Protein AF-A0A358M8B5-F1 (afdb_monomer_lite)

Radius of gyration: 17.91 Å; chains: 1; bounding box: 39×35×49 Å

Structure (mmCIF, N/CA/C/O backbone):
data_AF-A0A358M8B5-F1
#
_entry.id   AF-A0A358M8B5-F1
#
loop_
_atom_site.group_PDB
_atom_site.id
_atom_site.type_symbol
_atom_site.label_atom_id
_atom_site.label_alt_id
_atom_site.label_comp_id
_atom_site.label_asym_id
_atom_site.label_entity_id
_atom_site.label_seq_id
_atom_site.pdbx_PDB_ins_code
_atom_site.Cartn_x
_atom_site.Cartn_y
_atom_site.Cartn_z
_atom_site.occupancy
_atom_site.B_iso_or_equiv
_atom_site.auth_seq_id
_atom_site.auth_comp_id
_atom_site.auth_asym_id
_atom_site.auth_atom_id
_atom_site.pdbx_PDB_model_num
ATOM 1 N N . MET A 1 1 ? 4.223 -12.493 5.733 1.00 85.75 1 MET A N 1
ATOM 2 C CA . MET A 1 1 ? 4.239 -11.005 5.867 1.00 85.75 1 MET A CA 1
ATOM 3 C C . MET A 1 1 ? 2.811 -10.487 6.066 1.00 85.75 1 MET A C 1
ATOM 5 O O . MET A 1 1 ? 1.913 -11.113 5.531 1.00 85.75 1 MET A O 1
ATOM 9 N N . LEU A 1 2 ? 2.549 -9.359 6.757 1.00 91.44 2 LEU A N 1
ATOM 10 C CA . LEU A 1 2 ? 1.155 -8.873 6.943 1.00 91.44 2 LEU A CA 1
ATOM 11 C C . LEU A 1 2 ? 0.409 -8.647 5.616 1.00 91.44 2 LEU A C 1
ATOM 13 O O . LEU A 1 2 ? -0.786 -8.898 5.526 1.00 91.44 2 LEU A O 1
ATOM 17 N N . TYR A 1 3 ? 1.118 -8.185 4.585 1.00 92.38 3 TYR A N 1
ATOM 18 C CA . TYR A 1 3 ? 0.532 -7.974 3.262 1.00 92.38 3 TYR A CA 1
ATOM 19 C C . TYR A 1 3 ? 0.182 -9.285 2.545 1.00 92.38 3 TYR A C 1
ATOM 21 O O . TYR A 1 3 ? -0.841 -9.367 1.880 1.00 92.38 3 TYR A O 1
ATOM 29 N N . GLU A 1 4 ? 1.000 -10.319 2.708 1.00 94.38 4 GLU A N 1
ATOM 30 C CA . GLU A 1 4 ? 0.725 -11.659 2.181 1.00 94.38 4 GLU A CA 1
ATOM 31 C C . GLU A 1 4 ? -0.536 -12.240 2.833 1.00 94.38 4 GLU A C 1
ATOM 33 O O . GLU A 1 4 ? -1.462 -12.625 2.131 1.00 94.38 4 GLU A O 1
ATOM 38 N N . GLU A 1 5 ? -0.652 -12.140 4.162 1.00 95.94 5 GLU A N 1
ATOM 39 C CA . GLU A 1 5 ? -1.865 -12.554 4.877 1.00 95.94 5 GLU A CA 1
ATOM 40 C C . GLU A 1 5 ? -3.107 -11.768 4.421 1.00 95.94 5 GLU A C 1
ATOM 42 O O . GLU A 1 5 ? -4.196 -12.330 4.302 1.00 95.94 5 GLU A O 1
ATOM 47 N N . LEU A 1 6 ? -2.969 -10.468 4.144 1.00 96.50 6 LEU A N 1
ATOM 48 C CA . LEU A 1 6 ? -4.056 -9.664 3.582 1.00 96.50 6 LEU A CA 1
ATOM 49 C C . LEU A 1 6 ? -4.501 -10.215 2.219 1.00 96.50 6 LEU A C 1
ATOM 51 O O . LEU A 1 6 ? -5.701 -10.329 1.967 1.00 96.50 6 LEU A O 1
ATOM 55 N N . LEU A 1 7 ? -3.555 -10.558 1.344 1.00 96.19 7 LEU A N 1
ATOM 56 C CA . LEU A 1 7 ? -3.855 -11.121 0.029 1.00 96.19 7 LEU A CA 1
ATOM 57 C C . LEU A 1 7 ? -4.463 -12.523 0.121 1.00 96.19 7 LEU A C 1
ATOM 59 O O . LEU A 1 7 ? -5.381 -12.818 -0.641 1.00 96.19 7 LEU A O 1
ATOM 63 N N . ASP A 1 8 ? -4.047 -13.346 1.080 1.00 96.12 8 ASP A N 1
ATOM 64 C CA . ASP A 1 8 ? -4.647 -14.665 1.305 1.00 96.12 8 ASP A CA 1
ATOM 65 C C . ASP A 1 8 ? -6.130 -14.560 1.694 1.00 96.12 8 ASP A C 1
ATOM 67 O O . ASP A 1 8 ? -6.951 -15.379 1.282 1.00 96.12 8 ASP A O 1
ATOM 71 N N . ASN A 1 9 ? -6.496 -13.525 2.457 1.00 96.69 9 ASN A N 1
ATOM 72 C CA . ASN A 1 9 ? -7.866 -13.326 2.932 1.00 96.69 9 ASN A CA 1
ATOM 73 C C . ASN A 1 9 ? -8.746 -12.525 1.953 1.00 96.69 9 ASN A C 1
ATOM 75 O O . ASN A 1 9 ? -9.951 -12.763 1.878 1.00 96.69 9 ASN A O 1
ATOM 79 N N . TYR A 1 10 ? -8.168 -11.579 1.204 1.00 97.00 10 TYR A N 1
ATOM 80 C CA . TYR A 1 10 ? -8.919 -10.609 0.387 1.00 97.00 10 TYR A CA 1
ATOM 81 C C . TYR A 1 10 ? -8.490 -10.552 -1.083 1.00 97.00 10 TYR A C 1
ATOM 83 O O . TYR A 1 10 ? -9.022 -9.745 -1.848 1.00 97.00 10 TYR A O 1
ATOM 91 N N . GLY A 1 11 ? -7.572 -11.408 -1.528 1.00 94.94 11 GLY A N 1
ATOM 92 C CA . GLY A 1 11 ? -7.075 -11.425 -2.905 1.00 94.94 11 GLY A CA 1
ATOM 93 C C . GLY A 1 11 ? -8.191 -11.597 -3.938 1.00 94.94 11 GLY A C 1
ATOM 94 O O . GLY A 1 11 ? -8.247 -10.854 -4.916 1.00 94.94 11 GLY A O 1
ATOM 95 N N . GLU A 1 12 ? -9.140 -12.504 -3.694 1.00 95.19 12 GLU A N 1
ATOM 96 C CA . GLU A 1 12 ? -10.304 -12.696 -4.574 1.00 95.19 12 GLU A CA 1
ATOM 97 C C . GLU A 1 12 ? -11.245 -11.486 -4.588 1.00 95.19 12 GLU A C 1
ATOM 99 O O . GLU A 1 12 ? -11.816 -11.142 -5.626 1.00 95.19 12 GLU A O 1
ATOM 104 N N . HIS A 1 13 ? -11.367 -10.783 -3.461 1.00 96.25 13 HIS A N 1
ATOM 105 C CA . HIS A 1 13 ? -12.145 -9.549 -3.384 1.00 96.25 13 HIS A CA 1
ATOM 106 C C . HIS A 1 13 ? -11.510 -8.436 -4.221 1.00 96.25 13 HIS A C 1
ATOM 108 O O . HIS A 1 13 ? -12.206 -7.788 -5.008 1.00 96.25 13 HIS A O 1
ATOM 114 N N . PHE A 1 14 ? -10.184 -8.273 -4.147 1.00 95.44 14 PHE A N 1
ATOM 115 C CA . PHE A 1 14 ? -9.458 -7.364 -5.035 1.00 95.44 14 PHE A CA 1
ATOM 116 C C . PHE A 1 14 ? -9.631 -7.769 -6.505 1.00 95.44 14 PHE A C 1
ATOM 118 O O . PHE A 1 14 ? -10.054 -6.943 -7.313 1.00 95.44 14 PHE A O 1
ATOM 125 N N . LYS A 1 15 ? -9.412 -9.038 -6.871 1.00 93.62 15 LYS A N 1
ATOM 126 C CA . LYS A 1 15 ? -9.608 -9.514 -8.256 1.00 93.62 15 LYS A CA 1
ATOM 127 C C . LYS A 1 15 ? -11.018 -9.221 -8.774 1.00 93.62 15 LYS A C 1
ATOM 129 O O . LYS A 1 15 ? -11.174 -8.718 -9.885 1.00 93.62 15 LYS A O 1
ATOM 134 N N . SER A 1 16 ? -12.041 -9.474 -7.959 1.00 95.88 16 SER A N 1
ATOM 135 C CA . SER A 1 16 ? -13.437 -9.184 -8.299 1.00 95.88 16 SER A CA 1
ATOM 136 C C . SER A 1 16 ? -13.683 -7.687 -8.510 1.00 95.88 16 SER A C 1
ATOM 138 O O . SER A 1 16 ? -14.339 -7.297 -9.480 1.00 95.88 16 SER A O 1
ATOM 140 N N . PHE A 1 17 ? -13.121 -6.833 -7.650 1.00 95.44 17 PHE A N 1
ATOM 141 C CA . PHE A 1 17 ? -13.240 -5.380 -7.768 1.00 95.44 17 PHE A CA 1
ATOM 142 C C . PHE A 1 17 ? -12.575 -4.841 -9.045 1.00 95.44 17 PHE A C 1
ATOM 144 O O . PHE A 1 17 ? -13.149 -3.994 -9.730 1.00 95.44 17 PHE A O 1
ATOM 151 N N . PHE A 1 18 ? -11.403 -5.368 -9.410 1.00 92.94 18 PHE A N 1
ATOM 152 C CA . PHE A 1 18 ? -10.645 -4.939 -10.590 1.00 92.94 18 PHE A CA 1
ATOM 153 C C . PHE A 1 18 ? -10.978 -5.708 -11.877 1.00 92.94 18 PHE A C 1
ATOM 155 O O . PHE A 1 18 ? -10.377 -5.435 -12.908 1.00 92.94 18 PHE A O 1
ATOM 162 N N . LYS A 1 19 ? -11.964 -6.614 -11.882 1.00 94.31 19 LYS A N 1
ATOM 163 C CA . LYS A 1 19 ? -12.247 -7.519 -13.019 1.00 94.31 19 LYS A CA 1
ATOM 164 C C . LYS A 1 19 ? -12.451 -6.846 -14.386 1.00 94.31 19 LYS A C 1
ATOM 166 O O . LYS A 1 19 ? -12.243 -7.476 -15.415 1.00 94.31 19 LYS A O 1
ATOM 171 N N . ASN A 1 20 ? -12.887 -5.585 -14.395 1.00 91.25 20 ASN A N 1
ATOM 172 C CA . ASN A 1 20 ? -13.165 -4.807 -15.609 1.00 91.25 20 ASN A CA 1
ATOM 173 C C . ASN A 1 20 ? -12.088 -3.751 -15.908 1.00 91.25 20 ASN A C 1
ATOM 175 O O . ASN A 1 20 ? -12.271 -2.917 -16.794 1.00 91.25 20 ASN A O 1
ATOM 179 N N . VAL A 1 21 ? -11.001 -3.733 -15.137 1.00 88.38 21 VAL A N 1
ATOM 180 C CA . VAL A 1 21 ? -9.931 -2.743 -15.235 1.00 88.38 21 VAL A CA 1
ATOM 181 C C . VAL A 1 21 ? -8.623 -3.486 -15.493 1.00 88.38 21 VAL A C 1
ATOM 183 O O . VAL A 1 21 ? -8.267 -4.365 -14.712 1.00 88.38 21 VAL A O 1
ATOM 186 N N . PRO A 1 22 ? -7.876 -3.146 -16.556 1.00 88.69 22 PRO A N 1
ATOM 187 C CA . PRO A 1 22 ? -6.534 -3.676 -16.733 1.00 88.69 22 PRO A CA 1
ATOM 188 C C . PRO A 1 22 ? -5.665 -3.298 -15.530 1.00 88.69 22 PRO A C 1
ATOM 190 O O . PRO A 1 22 ? -5.511 -2.116 -15.220 1.00 88.69 22 PRO A O 1
ATOM 193 N N . ILE A 1 23 ? -5.091 -4.300 -14.871 1.00 90.94 23 ILE A N 1
ATOM 194 C CA . ILE A 1 23 ? -4.119 -4.131 -13.788 1.00 90.94 23 ILE A CA 1
ATOM 195 C C . ILE A 1 23 ? -2.762 -4.672 -14.225 1.00 90.94 23 ILE A C 1
ATOM 197 O O . ILE A 1 23 ? -2.681 -5.529 -15.108 1.00 90.94 23 ILE A O 1
ATOM 201 N N . PHE A 1 24 ? -1.690 -4.155 -13.628 1.00 92.06 24 PHE A N 1
ATOM 202 C CA . PHE A 1 24 ? -0.352 -4.654 -13.923 1.00 92.06 24 PHE A CA 1
ATOM 203 C C . PHE A 1 24 ? -0.171 -6.066 -13.342 1.00 92.06 24 PHE A C 1
ATOM 205 O O . PHE A 1 24 ? -0.752 -6.401 -12.313 1.00 92.06 24 PHE A O 1
ATOM 212 N N . GLN A 1 25 ? 0.628 -6.904 -14.005 1.00 89.94 25 GLN A N 1
ATOM 213 C CA . GLN A 1 25 ? 0.650 -8.360 -13.789 1.00 89.94 25 GLN A CA 1
ATOM 214 C C . GLN A 1 25 ? 0.977 -8.819 -12.356 1.00 89.94 25 GLN A C 1
ATOM 216 O O . GLN A 1 25 ? 0.570 -9.903 -11.964 1.00 89.94 25 GLN A O 1
ATOM 221 N N . ASN A 1 26 ? 1.712 -8.016 -11.584 1.00 88.69 26 ASN A N 1
ATOM 222 C CA . ASN A 1 26 ? 2.092 -8.317 -10.199 1.00 88.69 26 ASN A CA 1
ATOM 223 C C . ASN A 1 26 ? 1.329 -7.454 -9.173 1.00 88.69 26 ASN A C 1
ATOM 225 O O . ASN A 1 26 ? 1.766 -7.286 -8.033 1.00 88.69 26 ASN A O 1
ATOM 229 N N . GLN A 1 27 ? 0.225 -6.829 -9.588 1.00 91.00 27 GLN A N 1
ATOM 230 C CA . GLN A 1 27 ? -0.646 -6.088 -8.686 1.00 91.00 27 GLN A CA 1
ATOM 231 C C . GLN A 1 27 ? -1.470 -7.078 -7.852 1.00 91.00 27 GLN A C 1
ATOM 233 O O . GLN A 1 27 ? -2.090 -7.982 -8.404 1.00 91.00 27 GLN A O 1
ATOM 238 N N . PHE A 1 28 ? -1.500 -6.883 -6.529 1.00 92.69 28 PHE A N 1
ATOM 239 C CA . PHE A 1 28 ? -2.135 -7.801 -5.566 1.00 92.69 28 PHE A CA 1
ATOM 240 C C . PHE A 1 28 ? -1.545 -9.219 -5.568 1.00 92.69 28 PHE A C 1
ATOM 242 O O . PHE A 1 28 ? -2.266 -10.197 -5.380 1.00 92.69 28 PHE A O 1
ATOM 249 N N . THR A 1 29 ? -0.230 -9.330 -5.765 1.00 92.19 29 THR A N 1
ATOM 250 C CA . THR A 1 29 ? 0.514 -10.590 -5.643 1.00 92.19 29 THR A CA 1
ATOM 251 C C . THR A 1 29 ? 1.657 -10.442 -4.642 1.00 92.19 29 THR A C 1
ATOM 253 O O . THR A 1 29 ? 2.203 -9.347 -4.470 1.00 92.19 29 THR A O 1
ATOM 256 N N . TRP A 1 30 ? 2.060 -11.549 -4.022 1.00 93.25 30 TRP A N 1
ATOM 257 C CA . TRP A 1 30 ? 3.273 -11.626 -3.211 1.00 93.25 30 TRP A CA 1
ATOM 258 C C . TRP A 1 30 ? 4.105 -12.833 -3.641 1.00 93.25 30 TRP A C 1
ATOM 260 O O . TRP A 1 30 ? 3.873 -13.956 -3.219 1.00 93.25 30 TRP A O 1
ATOM 270 N N . GLU A 1 31 ? 5.059 -12.582 -4.529 1.00 92.06 31 GLU A N 1
ATOM 271 C CA . GLU A 1 31 ? 5.926 -13.595 -5.127 1.00 92.06 31 GLU A CA 1
ATOM 272 C C . GLU A 1 31 ? 7.363 -13.469 -4.593 1.00 92.06 31 GLU A C 1
ATOM 274 O O . GLU A 1 31 ? 7.725 -12.432 -4.023 1.00 92.06 31 GLU A O 1
ATOM 279 N N . PRO A 1 32 ? 8.252 -14.453 -4.836 1.00 93.56 32 PRO A N 1
ATOM 280 C CA . PRO A 1 32 ? 9.648 -14.382 -4.394 1.00 93.56 32 PRO A CA 1
ATOM 281 C C . PRO A 1 32 ? 10.375 -13.094 -4.814 1.00 93.56 32 PRO A C 1
ATOM 283 O O . PRO A 1 32 ? 11.206 -12.575 -4.069 1.00 93.56 32 PRO A O 1
ATOM 286 N N . LEU A 1 33 ? 10.036 -12.535 -5.982 1.00 93.00 33 LEU A N 1
ATOM 287 C CA . LEU A 1 33 ? 10.583 -11.256 -6.438 1.00 93.00 33 LEU A CA 1
ATOM 288 C C . LEU A 1 33 ? 10.120 -10.077 -5.564 1.00 93.00 33 LEU A C 1
ATOM 290 O O . LEU A 1 33 ? 10.912 -9.171 -5.309 1.00 93.00 33 LEU A O 1
ATOM 294 N N . ASN A 1 34 ? 8.869 -10.080 -5.084 1.00 91.31 34 ASN A N 1
ATOM 295 C CA . ASN A 1 34 ? 8.366 -9.062 -4.158 1.00 91.31 34 ASN A CA 1
ATOM 296 C C . ASN A 1 34 ? 9.141 -9.103 -2.841 1.00 91.31 34 ASN A C 1
ATOM 298 O O . ASN A 1 34 ? 9.564 -8.051 -2.367 1.00 91.31 34 ASN A O 1
ATOM 302 N N . GLN A 1 35 ? 9.382 -10.304 -2.304 1.00 92.38 35 GLN A N 1
ATOM 303 C CA . GLN A 1 35 ? 10.164 -10.477 -1.080 1.00 92.38 35 GLN A CA 1
ATOM 304 C C . GLN A 1 35 ? 11.599 -9.962 -1.256 1.00 92.38 35 GLN A C 1
ATOM 306 O O . GLN A 1 35 ? 12.057 -9.166 -0.445 1.00 92.38 35 GLN A O 1
ATOM 311 N N . GLN A 1 36 ? 12.278 -10.311 -2.356 1.00 92.44 36 GLN A N 1
ATOM 312 C CA . GLN A 1 36 ? 13.624 -9.792 -2.645 1.00 92.44 36 GLN A CA 1
ATOM 313 C C . GLN A 1 36 ? 13.648 -8.263 -2.755 1.00 92.44 36 GLN A C 1
ATOM 315 O O . GLN A 1 36 ? 14.551 -7.614 -2.229 1.00 92.44 36 GLN A O 1
ATOM 320 N N . CYS A 1 37 ? 12.649 -7.673 -3.421 1.00 89.31 37 CYS A N 1
ATOM 321 C CA . CYS A 1 37 ? 12.519 -6.219 -3.489 1.00 89.31 37 CYS A CA 1
ATOM 322 C C . CYS A 1 37 ? 12.318 -5.620 -2.096 1.00 89.31 37 CYS A C 1
ATOM 324 O O . CYS A 1 37 ? 12.992 -4.651 -1.762 1.00 89.31 37 CYS A O 1
ATOM 326 N N . TYR A 1 38 ? 11.433 -6.201 -1.282 1.00 88.44 38 TYR A N 1
ATOM 327 C CA . TYR A 1 38 ? 11.171 -5.741 0.077 1.00 88.44 38 TYR A CA 1
ATOM 328 C C . TYR A 1 38 ? 12.435 -5.784 0.940 1.00 88.44 38 TYR A C 1
ATOM 330 O O . TYR A 1 38 ? 12.803 -4.777 1.547 1.00 88.44 38 TYR A O 1
ATOM 338 N N . ASP A 1 39 ? 13.151 -6.906 0.908 1.00 88.94 39 ASP A N 1
ATOM 339 C CA . ASP A 1 39 ? 14.364 -7.101 1.691 1.00 88.94 39 ASP A CA 1
ATOM 340 C C . ASP A 1 39 ? 15.449 -6.103 1.280 1.00 88.94 39 ASP A C 1
ATOM 342 O O . ASP A 1 39 ? 16.034 -5.432 2.126 1.00 88.94 39 ASP A O 1
ATOM 346 N N . CYS A 1 40 ? 15.704 -5.944 -0.021 1.00 87.38 40 CYS A N 1
ATOM 347 C CA . CYS A 1 40 ? 16.723 -5.013 -0.502 1.00 87.38 40 CYS A CA 1
ATOM 348 C C . CYS A 1 40 ? 16.351 -3.537 -0.308 1.00 87.38 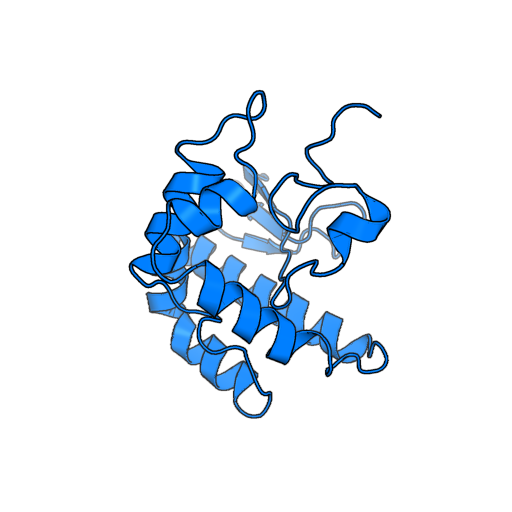40 CYS A C 1
ATOM 350 O O . CYS A 1 40 ? 17.249 -2.720 -0.126 1.00 87.38 40 CYS A O 1
ATOM 352 N N . MET A 1 41 ? 15.066 -3.179 -0.389 1.00 82.56 41 MET A N 1
ATOM 353 C CA . MET A 1 41 ? 14.624 -1.781 -0.331 1.00 82.56 41 MET A CA 1
ATOM 354 C C . MET A 1 41 ? 14.351 -1.290 1.089 1.00 82.56 41 MET A C 1
ATOM 356 O O . MET A 1 41 ? 14.587 -0.112 1.355 1.00 82.56 41 MET A O 1
ATOM 360 N N . TYR A 1 42 ? 13.859 -2.158 1.977 1.00 81.69 42 TYR A N 1
ATOM 361 C CA . TYR A 1 42 ? 13.343 -1.760 3.291 1.00 81.69 42 TYR A CA 1
ATOM 362 C C . TYR A 1 42 ? 14.027 -2.464 4.463 1.00 81.69 42 TYR A C 1
ATOM 364 O O . TYR A 1 42 ? 14.215 -1.834 5.498 1.00 81.69 42 TYR A O 1
ATOM 372 N N . THR A 1 43 ? 14.412 -3.735 4.328 1.00 84.56 43 THR A N 1
ATOM 373 C CA . THR A 1 43 ? 15.019 -4.489 5.442 1.00 84.56 43 THR A CA 1
ATOM 374 C C . THR A 1 43 ? 16.528 -4.282 5.529 1.00 84.56 43 THR A C 1
ATOM 376 O O . THR A 1 43 ? 17.063 -4.051 6.608 1.00 84.56 43 THR A O 1
ATOM 379 N N . ASN A 1 44 ? 17.211 -4.335 4.387 1.00 84.25 44 ASN A N 1
ATOM 380 C CA . ASN A 1 44 ? 18.671 -4.274 4.273 1.00 84.25 44 ASN A CA 1
ATOM 381 C C . ASN A 1 44 ? 19.173 -2.883 3.863 1.00 84.25 44 ASN A C 1
ATOM 383 O O . ASN A 1 44 ? 20.349 -2.715 3.544 1.00 84.25 44 ASN A O 1
ATOM 387 N N . ASN A 1 45 ? 18.275 -1.902 3.818 1.00 76.31 45 ASN A N 1
ATOM 388 C CA . ASN A 1 45 ? 18.566 -0.539 3.411 1.00 76.31 45 ASN A CA 1
ATOM 389 C C . ASN A 1 45 ? 18.548 0.384 4.630 1.00 76.31 45 ASN A C 1
ATOM 391 O O . ASN A 1 45 ? 17.825 0.132 5.593 1.00 76.31 45 ASN A O 1
ATOM 395 N N . SER A 1 46 ? 19.309 1.474 4.588 1.00 72.12 46 SER A N 1
ATOM 396 C CA . SER A 1 46 ? 19.317 2.465 5.667 1.00 72.12 46 SER A CA 1
ATOM 397 C C . SER A 1 46 ? 18.955 3.845 5.136 1.00 72.12 46 SER A C 1
ATOM 399 O O . SER A 1 46 ? 19.248 4.179 3.990 1.00 72.12 46 SER A O 1
ATOM 401 N N . CYS A 1 47 ? 18.353 4.685 5.982 1.00 68.12 47 CYS A N 1
ATOM 402 C CA . CYS A 1 47 ? 18.039 6.068 5.613 1.00 68.12 47 CYS A CA 1
ATOM 403 C C . CYS A 1 47 ? 19.293 6.894 5.272 1.00 68.12 47 CYS A C 1
ATOM 405 O O . CYS A 1 47 ? 19.187 7.891 4.563 1.00 68.12 47 CYS A O 1
ATOM 407 N N . SER A 1 48 ? 20.465 6.501 5.779 1.00 70.31 48 SER A N 1
ATOM 408 C CA . SER A 1 48 ? 21.752 7.143 5.493 1.00 70.31 48 SER A CA 1
ATOM 409 C C . SER A 1 48 ? 22.367 6.713 4.161 1.00 70.31 48 SER A C 1
ATOM 411 O O . SER A 1 48 ? 23.147 7.469 3.593 1.00 70.31 48 SER A O 1
ATOM 413 N N . GLU A 1 49 ? 22.028 5.525 3.658 1.00 71.88 49 GLU A N 1
ATOM 414 C CA . GLU A 1 49 ? 22.663 4.923 2.481 1.00 71.88 49 GLU A CA 1
ATOM 415 C C . GLU A 1 49 ? 21.623 4.197 1.622 1.00 71.88 49 GLU A C 1
ATOM 417 O O . GLU A 1 49 ? 21.669 2.980 1.455 1.00 71.88 49 GLU A O 1
ATOM 422 N N . ILE A 1 50 ? 20.657 4.953 1.087 1.00 75.88 50 ILE A N 1
ATOM 423 C CA . ILE A 1 50 ? 19.605 4.390 0.236 1.00 75.88 50 ILE A CA 1
ATOM 424 C C . ILE A 1 50 ? 20.232 3.837 -1.049 1.00 75.88 50 ILE A C 1
ATOM 426 O O . ILE A 1 50 ? 20.773 4.594 -1.857 1.00 75.88 50 ILE A O 1
ATOM 430 N N . ALA A 1 51 ? 20.118 2.523 -1.258 1.00 77.00 51 ALA A N 1
ATOM 431 C CA . ALA A 1 51 ? 20.581 1.876 -2.482 1.00 77.00 51 ALA A CA 1
ATOM 432 C C . ALA A 1 51 ? 19.892 2.479 -3.728 1.00 77.00 51 ALA A C 1
ATOM 434 O O . ALA A 1 51 ? 18.658 2.445 -3.818 1.00 77.00 51 ALA A O 1
ATOM 435 N N . PRO A 1 52 ? 20.653 2.983 -4.719 1.00 80.62 52 PRO A N 1
ATOM 436 C CA . PRO A 1 52 ? 20.078 3.438 -5.975 1.00 80.62 52 PRO A CA 1
ATOM 437 C C . PRO A 1 52 ? 19.314 2.312 -6.682 1.00 80.62 52 PRO A C 1
ATOM 439 O O . PRO A 1 52 ? 19.749 1.163 -6.721 1.00 80.62 52 PRO A O 1
ATOM 442 N N . VAL A 1 53 ? 18.210 2.637 -7.348 1.00 83.19 53 VAL A N 1
ATOM 443 C CA . VAL A 1 53 ? 17.443 1.739 -8.220 1.00 83.19 53 VAL A CA 1
ATOM 444 C C . VAL A 1 53 ? 18.324 1.138 -9.310 1.00 83.19 53 VAL A C 1
ATOM 446 O O . VAL A 1 53 ? 18.059 0.022 -9.752 1.00 83.19 53 VAL A O 1
ATOM 449 N N . LYS A 1 54 ? 19.376 1.841 -9.750 1.00 85.44 54 LYS A N 1
ATOM 450 C CA . LYS A 1 54 ? 20.380 1.264 -10.653 1.00 85.44 54 LYS A CA 1
ATOM 451 C C . LYS A 1 54 ? 21.038 0.030 -10.023 1.00 85.44 54 LYS A C 1
ATOM 453 O O . LYS A 1 54 ? 21.007 -1.033 -10.634 1.00 85.44 54 LYS A O 1
ATOM 458 N N . ASP A 1 55 ? 21.530 0.158 -8.798 1.00 88.12 55 ASP A N 1
ATOM 459 C CA . ASP A 1 55 ? 22.181 -0.924 -8.061 1.00 88.12 55 ASP A CA 1
ATOM 460 C C . ASP A 1 55 ? 21.184 -2.042 -7.736 1.00 88.12 55 ASP A C 1
ATOM 462 O O . ASP A 1 55 ? 21.499 -3.222 -7.872 1.00 88.12 55 ASP A O 1
ATOM 466 N N . LEU A 1 56 ? 19.946 -1.692 -7.373 1.00 89.00 56 LEU A N 1
ATOM 467 C CA . LEU A 1 56 ? 18.890 -2.678 -7.132 1.00 89.00 56 LEU A CA 1
ATOM 468 C C . LEU A 1 56 ? 18.592 -3.508 -8.388 1.00 89.00 56 LEU A C 1
ATOM 470 O O . LEU A 1 56 ? 18.437 -4.723 -8.296 1.00 89.00 56 LEU A O 1
ATOM 474 N N . LYS A 1 57 ? 18.559 -2.885 -9.573 1.00 91.25 57 LYS A N 1
ATOM 475 C CA . LYS A 1 57 ? 18.355 -3.586 -10.855 1.00 91.25 57 LYS A CA 1
ATOM 476 C C . LYS A 1 57 ? 19.497 -4.536 -11.213 1.00 91.25 57 LYS A C 1
ATOM 478 O O . LYS A 1 57 ? 19.266 -5.463 -11.986 1.00 91.25 57 LYS A O 1
ATOM 483 N N . GLU A 1 58 ? 20.701 -4.287 -10.708 1.00 91.69 58 GLU A N 1
ATOM 484 C CA . GLU A 1 58 ? 21.860 -5.167 -10.885 1.00 91.69 58 GLU A CA 1
ATOM 485 C C . GLU A 1 58 ? 21.849 -6.320 -9.868 1.00 91.69 58 GLU A C 1
ATOM 487 O O . GLU A 1 58 ? 22.196 -7.446 -10.217 1.00 91.69 58 GLU A O 1
ATOM 492 N N . ARG A 1 59 ? 21.401 -6.061 -8.632 1.00 90.88 59 ARG A N 1
ATOM 493 C CA . ARG A 1 59 ? 21.366 -7.044 -7.535 1.00 90.88 59 ARG A CA 1
ATOM 494 C C . ARG A 1 59 ? 20.173 -7.997 -7.590 1.00 90.88 59 ARG A C 1
ATOM 496 O O . ARG A 1 59 ? 20.305 -9.129 -7.138 1.00 90.88 59 ARG A O 1
ATOM 503 N N . ILE A 1 60 ? 19.024 -7.546 -8.096 1.00 92.94 60 ILE A N 1
ATOM 504 C CA . ILE A 1 60 ? 17.759 -8.293 -8.056 1.00 92.94 60 ILE A CA 1
ATOM 505 C C . ILE A 1 60 ? 17.439 -8.844 -9.453 1.00 92.94 60 ILE A C 1
ATOM 507 O O . ILE A 1 60 ? 17.046 -8.078 -10.346 1.00 92.94 60 ILE A O 1
ATOM 511 N N . PRO A 1 61 ? 17.572 -10.167 -9.670 1.00 94.69 61 PRO A N 1
ATOM 512 C CA . PRO A 1 61 ? 17.251 -10.791 -10.946 1.00 94.69 61 PRO A CA 1
ATOM 513 C C . PRO A 1 61 ? 15.808 -10.504 -11.374 1.00 94.69 61 PRO A C 1
ATOM 515 O O . PRO A 1 61 ? 14.869 -10.631 -10.595 1.00 94.69 61 PRO A O 1
ATOM 518 N N . GLY A 1 62 ? 15.619 -10.102 -12.631 1.00 93.12 62 GLY A N 1
ATOM 519 C CA . GLY A 1 62 ? 14.296 -9.803 -13.191 1.00 93.12 62 GLY A CA 1
ATOM 520 C C . GLY A 1 62 ? 13.754 -8.400 -12.888 1.00 93.12 62 GLY A C 1
ATOM 521 O O . GLY A 1 62 ? 12.865 -7.942 -13.608 1.00 93.12 62 GLY A O 1
ATOM 522 N N . LEU A 1 63 ? 14.322 -7.652 -11.930 1.00 92.19 63 LEU A N 1
ATOM 523 C CA . LEU A 1 63 ? 13.826 -6.311 -11.588 1.00 92.19 63 LEU A CA 1
ATOM 524 C C . LEU A 1 63 ? 13.940 -5.327 -12.760 1.00 92.19 63 LEU A C 1
ATOM 526 O O . LEU A 1 63 ? 13.017 -4.558 -13.019 1.00 92.19 63 LEU A O 1
ATOM 530 N N . LYS A 1 64 ? 15.053 -5.355 -13.504 1.00 92.75 64 LYS A N 1
ATOM 531 C CA . LYS A 1 64 ? 15.251 -4.475 -14.670 1.00 92.75 64 LYS A CA 1
ATOM 532 C C . LYS A 1 64 ? 14.137 -4.637 -15.706 1.00 92.75 64 LYS A C 1
ATOM 534 O O . LYS A 1 64 ? 13.625 -3.638 -16.210 1.00 92.75 64 LYS A O 1
ATOM 539 N N . GLU A 1 65 ? 13.777 -5.880 -16.000 1.00 94.00 65 GLU A N 1
ATOM 540 C CA . GLU A 1 65 ? 12.742 -6.213 -16.975 1.00 94.00 65 GLU A CA 1
ATOM 541 C C . GLU A 1 65 ? 11.349 -5.858 -16.445 1.00 94.00 65 GLU A C 1
ATOM 543 O O . GLU A 1 65 ? 10.580 -5.199 -17.144 1.00 94.00 65 GLU A O 1
ATOM 548 N N . LEU A 1 66 ? 11.062 -6.165 -15.176 1.00 91.56 66 LEU A N 1
ATOM 549 C CA . LEU A 1 66 ? 9.808 -5.776 -14.530 1.00 91.56 66 LEU A CA 1
ATOM 550 C C . LEU A 1 66 ? 9.613 -4.251 -14.536 1.00 91.56 66 LEU A C 1
ATOM 552 O O . LEU A 1 66 ? 8.532 -3.769 -14.867 1.00 91.56 66 LEU A O 1
ATOM 556 N N . CYS A 1 67 ? 10.656 -3.472 -14.224 1.00 89.12 67 CYS A N 1
ATOM 557 C CA . CYS A 1 67 ? 10.600 -2.010 -14.284 1.00 89.12 67 CYS A CA 1
ATOM 558 C C . CYS A 1 67 ? 10.286 -1.496 -15.695 1.00 89.12 67 CYS A C 1
ATOM 560 O O . CYS A 1 67 ? 9.556 -0.515 -15.828 1.00 89.12 67 CYS A O 1
ATOM 562 N N . ARG A 1 68 ? 10.839 -2.132 -16.736 1.00 90.00 68 ARG A N 1
ATOM 563 C CA . ARG A 1 68 ? 10.564 -1.775 -18.133 1.00 90.00 68 ARG A CA 1
ATOM 564 C C . ARG A 1 68 ? 9.098 -2.037 -18.475 1.00 90.00 68 ARG A C 1
ATOM 566 O O . ARG A 1 68 ? 8.410 -1.117 -18.899 1.00 90.00 68 ARG A O 1
ATOM 573 N N . GLN A 1 69 ? 8.606 -3.242 -18.193 1.00 91.94 69 GLN A N 1
ATOM 574 C CA . GLN A 1 69 ? 7.207 -3.624 -18.422 1.00 91.94 69 GLN A CA 1
ATOM 575 C C . GLN A 1 69 ? 6.230 -2.723 -17.654 1.00 91.94 69 GLN A C 1
ATOM 577 O O . GLN A 1 69 ? 5.192 -2.327 -18.177 1.00 91.94 69 GLN A O 1
ATOM 582 N N . CYS A 1 70 ? 6.585 -2.352 -16.424 1.00 89.12 70 CYS A N 1
ATOM 583 C CA . CYS A 1 70 ? 5.802 -1.444 -15.597 1.00 89.12 70 CYS A CA 1
ATOM 584 C C . CYS A 1 70 ? 5.723 -0.034 -16.208 1.00 89.12 70 CYS A C 1
ATOM 586 O O . CYS A 1 70 ? 4.646 0.562 -16.272 1.00 89.12 70 CYS A O 1
ATOM 588 N N . ALA A 1 71 ? 6.843 0.492 -16.713 1.00 86.31 71 ALA A N 1
ATOM 589 C CA . ALA A 1 71 ? 6.860 1.766 -17.427 1.00 86.31 71 ALA A CA 1
ATOM 590 C C . ALA A 1 71 ? 6.008 1.707 -18.707 1.00 86.31 71 ALA A C 1
ATOM 592 O O . ALA A 1 71 ? 5.186 2.598 -18.926 1.00 86.31 71 ALA A O 1
ATOM 593 N N . ASP A 1 72 ? 6.149 0.641 -19.497 1.00 88.81 72 ASP A N 1
ATOM 594 C CA . ASP A 1 72 ? 5.386 0.423 -20.731 1.00 88.81 72 ASP A CA 1
ATOM 595 C C . ASP A 1 72 ? 3.871 0.340 -20.461 1.00 88.81 72 ASP A C 1
ATOM 597 O O . ASP A 1 72 ? 3.074 0.839 -21.253 1.00 88.81 72 ASP A O 1
ATOM 601 N N . PHE A 1 73 ? 3.464 -0.222 -19.318 1.00 89.88 73 PHE A N 1
ATOM 602 C CA . PHE A 1 73 ? 2.061 -0.320 -18.913 1.00 89.88 73 PHE A CA 1
ATOM 603 C C . PHE A 1 73 ? 1.479 1.021 -18.429 1.00 89.88 73 PHE A C 1
ATOM 605 O O . PHE A 1 73 ? 0.411 1.440 -18.877 1.00 89.88 73 PHE A O 1
ATOM 612 N N . TYR A 1 74 ? 2.171 1.724 -17.524 1.00 85.44 74 TYR A N 1
ATOM 613 C CA . TYR A 1 74 ? 1.612 2.903 -16.844 1.00 85.44 74 TYR A CA 1
ATOM 614 C C . TYR A 1 74 ? 1.870 4.246 -17.543 1.00 85.44 74 TYR A C 1
ATOM 616 O O . TYR A 1 74 ? 1.126 5.201 -17.308 1.00 85.44 74 TYR A O 1
ATOM 624 N N . ILE A 1 75 ? 2.907 4.374 -18.381 1.00 82.12 75 ILE A N 1
ATOM 625 C CA . ILE A 1 75 ? 3.200 5.642 -19.078 1.00 82.12 75 ILE A CA 1
ATOM 626 C C . ILE A 1 75 ? 2.108 6.006 -20.099 1.00 82.12 75 ILE A C 1
ATOM 628 O O . ILE A 1 75 ? 1.675 7.164 -20.077 1.00 82.12 75 ILE A O 1
ATOM 632 N N . PRO A 1 76 ? 1.648 5.092 -20.979 1.00 77.75 76 PRO A N 1
ATOM 633 C CA . PRO A 1 76 ? 0.639 5.428 -21.983 1.00 77.75 76 PRO A CA 1
ATOM 634 C C . PRO A 1 76 ? -0.735 5.726 -21.367 1.00 77.75 76 PRO A C 1
ATOM 636 O O . PRO A 1 76 ? -1.482 6.550 -21.888 1.00 77.75 76 PRO A O 1
ATOM 639 N N . ALA A 1 77 ? -1.058 5.099 -20.232 1.00 64.56 77 ALA A N 1
ATOM 640 C CA . ALA A 1 77 ? -2.382 5.101 -19.608 1.00 64.56 77 ALA A CA 1
ATOM 641 C C . ALA A 1 77 ? -2.724 6.366 -18.786 1.00 64.56 77 ALA A C 1
ATOM 643 O O . ALA A 1 77 ? -3.486 6.297 -17.818 1.00 64.56 77 ALA A O 1
ATOM 644 N N . ARG A 1 78 ? -2.203 7.548 -19.144 1.00 61.59 78 ARG A N 1
ATOM 645 C CA . ARG A 1 78 ? -2.576 8.800 -18.459 1.00 61.59 78 ARG A CA 1
ATOM 646 C C . ARG A 1 78 ? -3.937 9.307 -18.932 1.00 61.59 78 ARG A C 1
ATOM 648 O O . ARG A 1 78 ? -4.036 10.236 -19.728 1.00 61.59 78 ARG A O 1
ATOM 655 N N . ASN A 1 79 ? -4.992 8.705 -18.394 1.00 57.28 79 ASN A N 1
ATOM 656 C CA . ASN A 1 79 ? -6.340 9.248 -18.489 1.00 57.28 79 ASN A CA 1
ATOM 657 C C . ASN A 1 79 ? -6.470 10.539 -17.666 1.00 57.28 79 ASN A C 1
ATOM 659 O O . ASN A 1 79 ? -5.745 10.770 -16.695 1.00 57.28 79 ASN A O 1
ATOM 663 N N . LYS A 1 80 ? -7.440 11.377 -18.047 1.00 62.09 80 LYS A N 1
ATOM 664 C CA . LYS A 1 80 ? -7.923 12.491 -17.222 1.00 62.09 80 LYS A CA 1
ATOM 665 C C . LYS A 1 80 ? -8.260 11.948 -15.828 1.00 62.09 80 LYS A C 1
ATOM 667 O O . LYS A 1 80 ? -8.936 10.928 -15.733 1.00 62.09 80 LYS A O 1
ATOM 672 N N . SER A 1 81 ? -7.794 12.607 -14.766 1.00 68.25 81 SER A N 1
ATOM 673 C CA . SER A 1 81 ? -8.165 12.231 -13.397 1.00 68.25 81 SER A CA 1
ATOM 674 C C . SER A 1 81 ? -9.689 12.282 -13.252 1.00 68.25 81 SER A C 1
ATOM 676 O O . SER A 1 81 ? -10.309 13.297 -13.584 1.00 68.25 81 SER A O 1
ATOM 678 N N . ILE A 1 82 ? -10.293 11.176 -12.808 1.00 76.50 82 ILE A N 1
ATOM 679 C CA . ILE A 1 82 ? -11.730 11.066 -12.537 1.00 76.50 82 ILE A CA 1
ATOM 680 C C . ILE A 1 82 ? -11.886 10.878 -11.020 1.00 76.50 82 ILE A C 1
ATOM 682 O O . ILE A 1 82 ? -11.783 9.747 -10.543 1.00 76.50 82 ILE A O 1
ATOM 686 N N . PRO A 1 83 ? -12.170 11.953 -10.257 1.00 83.19 83 PRO A N 1
ATOM 687 C CA . PRO A 1 83 ? -12.215 11.913 -8.790 1.00 83.19 83 PRO A CA 1
ATOM 688 C C . PRO A 1 83 ? -13.153 10.850 -8.211 1.00 83.19 83 PRO A C 1
ATOM 690 O O . PRO A 1 83 ? -12.884 10.274 -7.165 1.00 83.19 83 PRO A O 1
ATOM 693 N N . LYS A 1 84 ? -14.252 10.538 -8.912 1.00 88.00 84 LYS A N 1
ATOM 694 C CA . LYS A 1 84 ? -15.197 9.497 -8.488 1.00 88.00 84 LYS A CA 1
ATOM 695 C C . LYS A 1 84 ? -14.520 8.135 -8.309 1.00 88.00 84 LYS A C 1
ATOM 697 O O . LYS A 1 84 ? -14.842 7.427 -7.362 1.00 88.00 84 LYS A O 1
ATOM 702 N N . TYR A 1 85 ? -13.628 7.757 -9.222 1.00 86.69 85 TYR A N 1
ATOM 703 C CA . TYR A 1 85 ? -12.961 6.459 -9.144 1.00 86.69 85 TYR A CA 1
ATOM 704 C C . TYR A 1 85 ? -11.918 6.422 -8.036 1.00 86.69 85 TYR A C 1
ATOM 706 O O . TYR A 1 85 ? -11.782 5.387 -7.400 1.00 86.69 85 TYR A O 1
ATOM 714 N N . ASP A 1 86 ? -11.271 7.551 -7.752 1.00 86.19 86 ASP A N 1
ATOM 715 C CA . ASP A 1 86 ? -10.354 7.690 -6.620 1.00 86.19 86 ASP A CA 1
ATOM 716 C C . ASP A 1 86 ? -11.077 7.456 -5.282 1.00 86.19 86 ASP A C 1
ATOM 718 O O . ASP A 1 86 ? -10.656 6.625 -4.485 1.00 86.19 86 ASP A O 1
ATOM 722 N N . ILE A 1 87 ? -12.255 8.066 -5.099 1.00 89.69 87 ILE A N 1
ATOM 723 C CA . ILE A 1 87 ? -13.091 7.867 -3.901 1.00 89.69 87 ILE A CA 1
ATOM 724 C C . ILE A 1 87 ? -13.535 6.405 -3.756 1.00 89.69 87 ILE A C 1
ATOM 726 O O . ILE A 1 87 ? -13.469 5.841 -2.666 1.00 89.69 87 ILE A O 1
ATOM 730 N N . ILE A 1 88 ? -14.004 5.780 -4.843 1.00 92.81 88 ILE A N 1
ATOM 731 C CA . ILE A 1 88 ? -14.453 4.376 -4.819 1.00 92.81 88 ILE A CA 1
ATOM 732 C C . ILE A 1 88 ? -13.281 3.446 -4.482 1.00 92.81 88 ILE A C 1
ATOM 734 O O . ILE A 1 88 ? -13.446 2.494 -3.721 1.00 92.81 88 ILE A O 1
ATOM 738 N N . LEU A 1 89 ? -12.103 3.731 -5.038 1.00 92.31 89 LEU A N 1
ATOM 739 C CA . LEU A 1 89 ? -10.891 2.957 -4.822 1.00 92.31 89 LEU A CA 1
ATOM 740 C C . LEU A 1 89 ? -10.380 3.082 -3.382 1.00 92.31 89 LEU A C 1
ATOM 742 O O . LEU A 1 89 ? -10.085 2.056 -2.770 1.00 92.31 89 LEU A O 1
ATOM 746 N N . GLY A 1 90 ? -10.317 4.303 -2.844 1.00 93.19 90 GLY A N 1
ATOM 747 C CA . GLY A 1 90 ? -9.925 4.566 -1.457 1.00 93.19 90 GLY A CA 1
ATOM 748 C C . GLY A 1 90 ? -10.855 3.867 -0.472 1.00 93.19 90 GLY A C 1
ATOM 749 O O . GLY A 1 90 ? -10.407 3.032 0.311 1.00 93.19 90 GLY A O 1
ATOM 750 N N . LYS A 1 91 ? -12.171 4.075 -0.626 1.00 94.44 91 LYS A N 1
ATOM 751 C CA . LYS A 1 91 ? -13.190 3.440 0.218 1.00 94.44 91 LYS A CA 1
ATOM 752 C C . LYS A 1 91 ? -13.061 1.915 0.262 1.00 94.44 91 LYS A C 1
ATOM 754 O O . LYS A 1 91 ? -13.119 1.343 1.344 1.00 94.44 91 LYS A O 1
ATOM 759 N N . GLN A 1 92 ? -12.859 1.273 -0.889 1.00 95.44 92 GLN A N 1
ATOM 760 C CA . GLN A 1 92 ? -12.666 -0.176 -0.961 1.00 95.44 92 GLN A CA 1
ATOM 761 C C . GLN A 1 92 ? -11.441 -0.637 -0.153 1.00 95.44 92 GLN A C 1
ATOM 763 O O . GLN A 1 92 ? -11.516 -1.614 0.586 1.00 95.44 92 GLN A O 1
ATOM 768 N N . HIS A 1 93 ? -10.303 0.047 -0.291 1.00 95.88 93 HIS A N 1
ATOM 769 C CA . HIS A 1 93 ? -9.081 -0.345 0.417 1.00 95.88 93 HIS A CA 1
ATOM 770 C C . HIS A 1 93 ? -9.183 -0.090 1.921 1.00 95.88 93 HIS A C 1
ATOM 772 O O . HIS A 1 93 ? -8.717 -0.916 2.701 1.00 95.88 93 HIS A O 1
ATOM 778 N N . GLU A 1 94 ? -9.819 1.010 2.327 1.00 96.31 94 GLU A N 1
ATOM 779 C CA . GLU A 1 94 ? -10.125 1.289 3.731 1.00 96.31 94 GLU A CA 1
ATOM 780 C C . GLU A 1 94 ? -11.002 0.184 4.329 1.00 96.31 94 GLU A C 1
ATOM 782 O O . GLU A 1 94 ? -10.647 -0.380 5.356 1.00 96.31 94 GLU A O 1
ATOM 787 N N . GLU A 1 95 ? -12.110 -0.180 3.674 1.00 96.69 95 GLU A N 1
ATOM 788 C CA . GLU A 1 95 ? -13.027 -1.222 4.162 1.00 96.69 95 GLU A CA 1
ATOM 789 C C . GLU A 1 95 ? -12.338 -2.584 4.303 1.00 96.69 95 GLU A C 1
ATOM 791 O O . GLU A 1 95 ? -12.483 -3.241 5.334 1.00 96.69 95 GLU A O 1
ATOM 796 N N . VAL A 1 96 ? -11.537 -2.978 3.310 1.00 97.12 96 VAL A N 1
ATOM 797 C CA . VAL A 1 96 ? -10.774 -4.233 3.345 1.00 97.12 96 VAL A CA 1
ATOM 798 C C . VAL A 1 96 ? -9.727 -4.234 4.461 1.00 97.12 96 VAL A C 1
ATOM 800 O O . VAL A 1 96 ? -9.610 -5.219 5.188 1.00 97.12 96 VAL A O 1
ATOM 803 N N . LEU A 1 97 ? -8.965 -3.146 4.619 1.00 96.69 97 LEU A N 1
ATOM 804 C CA . LEU A 1 97 ? -7.939 -3.061 5.660 1.00 96.69 97 LEU A CA 1
ATOM 805 C C . LEU A 1 97 ? -8.540 -3.005 7.062 1.00 96.69 97 LEU A C 1
ATOM 807 O O . LEU A 1 97 ? -7.994 -3.638 7.963 1.00 96.69 97 LEU A O 1
ATOM 811 N N . MET A 1 98 ? -9.652 -2.288 7.248 1.00 96.94 98 MET A N 1
ATOM 812 C CA . MET A 1 98 ? -10.370 -2.282 8.520 1.00 96.94 98 MET A CA 1
ATOM 813 C C . MET A 1 98 ? -10.815 -3.700 8.885 1.00 96.94 98 MET A C 1
ATOM 815 O O . MET A 1 98 ? -10.413 -4.188 9.934 1.00 96.94 98 MET A O 1
ATOM 819 N N . ASP A 1 99 ? -11.544 -4.397 8.007 1.00 97.31 99 ASP A N 1
ATOM 820 C CA . ASP A 1 99 ? -12.038 -5.759 8.274 1.00 97.31 99 ASP A CA 1
ATOM 821 C C . ASP A 1 99 ? -10.888 -6.757 8.533 1.00 97.31 99 ASP A C 1
ATOM 823 O O . ASP A 1 99 ? -10.951 -7.566 9.463 1.00 97.31 99 ASP A O 1
ATOM 827 N N . PHE A 1 100 ? -9.785 -6.660 7.781 1.00 97.31 100 PHE A N 1
ATOM 828 C CA . PHE A 1 100 ? -8.590 -7.472 8.028 1.00 97.31 100 PHE A CA 1
ATOM 829 C C . PHE A 1 100 ? -7.993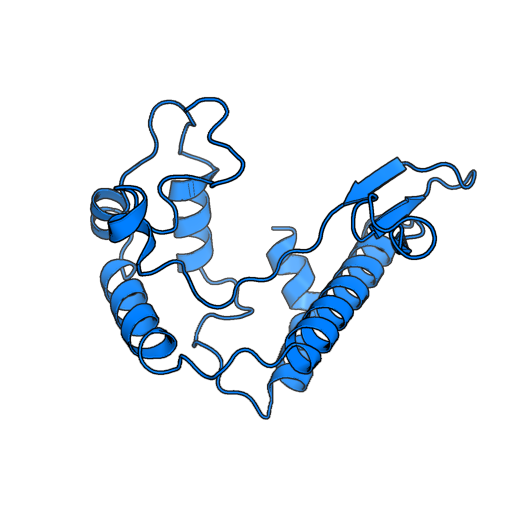 -7.221 9.420 1.00 97.31 100 PHE A C 1
ATOM 831 O O . PHE A 1 100 ? -7.710 -8.173 10.153 1.00 97.31 100 PHE A O 1
ATOM 838 N N . LEU A 1 101 ? -7.804 -5.954 9.802 1.00 95.31 101 LEU A N 1
ATOM 839 C CA . LEU A 1 101 ? -7.233 -5.588 11.099 1.00 95.31 101 LEU A CA 1
ATOM 840 C C . LEU A 1 101 ? -8.170 -5.942 12.254 1.00 95.31 101 LEU A C 1
ATOM 842 O O . LEU A 1 101 ? -7.689 -6.415 13.283 1.00 95.31 101 LEU A O 1
ATOM 846 N N . GLU A 1 102 ? -9.485 -5.794 12.080 1.00 95.50 102 GLU A N 1
ATOM 847 C CA . GLU A 1 102 ? -10.466 -6.219 13.079 1.00 95.50 102 GLU A CA 1
ATOM 848 C C . GLU A 1 102 ? -10.348 -7.713 13.372 1.00 95.50 102 GLU A C 1
ATOM 850 O O . GLU A 1 102 ? -10.206 -8.113 14.530 1.00 95.50 102 GLU A O 1
ATOM 855 N N . LYS A 1 103 ? -10.320 -8.541 12.322 1.00 94.88 103 LYS A N 1
ATOM 856 C CA . LYS A 1 103 ? -10.160 -9.996 12.446 1.00 94.88 103 LYS A CA 1
ATOM 857 C C . LYS A 1 103 ? -8.806 -10.384 13.027 1.00 94.88 103 LYS A C 1
ATOM 859 O O . LYS A 1 103 ? -8.733 -11.292 13.851 1.00 94.88 103 LYS A O 1
ATOM 864 N N . LYS A 1 104 ? -7.733 -9.708 12.609 1.00 93.75 104 LYS A N 1
ATOM 865 C CA . LYS A 1 104 ? -6.364 -10.025 13.035 1.00 93.75 104 LYS A CA 1
ATOM 866 C C . LYS A 1 104 ? -6.099 -9.647 14.491 1.00 93.75 104 LYS A C 1
ATOM 868 O O . LYS A 1 104 ? -5.399 -10.381 15.185 1.00 93.75 104 LYS A O 1
ATOM 873 N N . LEU A 1 105 ? -6.613 -8.500 14.936 1.00 92.19 105 LEU A N 1
ATOM 874 C CA . LEU A 1 105 ? -6.336 -7.936 16.260 1.00 92.19 105 LEU A CA 1
ATOM 875 C C . LEU A 1 105 ? -7.426 -8.252 17.290 1.00 92.19 105 LEU A C 1
ATOM 877 O O . LEU A 1 105 ? -7.187 -8.093 18.485 1.00 92.19 105 LEU A O 1
ATOM 881 N N . GLY A 1 106 ? -8.621 -8.659 16.848 1.00 90.75 106 GLY A N 1
ATOM 882 C CA . GLY A 1 106 ? -9.793 -8.776 17.718 1.00 90.75 106 GLY A CA 1
ATOM 883 C C . GLY A 1 106 ? -10.238 -7.424 18.289 1.00 90.75 106 GLY A C 1
ATOM 884 O O . GLY A 1 106 ? -10.797 -7.368 19.383 1.00 90.75 106 GLY A O 1
ATOM 885 N N . ALA A 1 107 ? -9.943 -6.332 17.580 1.00 92.25 107 ALA A N 1
ATOM 886 C CA . ALA A 1 107 ? -10.181 -4.958 18.007 1.00 92.25 107 ALA A CA 1
ATOM 887 C C . ALA A 1 107 ? -11.051 -4.234 16.981 1.00 92.25 107 ALA A C 1
ATOM 889 O O . ALA A 1 107 ? -10.882 -4.436 15.785 1.00 92.25 107 ALA A O 1
ATOM 890 N N . LYS A 1 108 ? -11.960 -3.369 17.435 1.00 95.81 108 LYS A N 1
ATOM 891 C CA . LYS A 1 108 ? -12.828 -2.607 16.530 1.00 95.81 108 LYS A CA 1
ATOM 892 C C . LYS A 1 108 ? -12.009 -1.580 15.746 1.00 95.81 108 LYS A C 1
ATOM 894 O O . LYS A 1 108 ? -11.191 -0.870 16.332 1.00 95.81 108 LYS A O 1
ATOM 899 N N . THR A 1 109 ? -12.278 -1.459 14.453 1.00 96.62 109 THR A N 1
ATOM 900 C CA . THR A 1 109 ? -11.652 -0.497 13.550 1.00 96.62 109 THR A CA 1
ATOM 901 C C . THR A 1 109 ? -12.735 0.305 12.838 1.00 96.62 109 THR A C 1
ATOM 903 O O . THR A 1 109 ? -13.692 -0.244 12.306 1.00 96.62 109 THR A O 1
ATOM 906 N N . GLU A 1 110 ? -12.615 1.629 12.839 1.00 95.75 110 GLU A N 1
ATOM 907 C CA . GLU A 1 110 ? -13.615 2.509 12.230 1.00 95.75 110 GLU A CA 1
ATOM 908 C C . GLU A 1 110 ? -12.969 3.724 11.559 1.00 95.75 110 GLU A C 1
ATOM 910 O O . GLU A 1 110 ? -11.819 4.071 11.837 1.00 95.75 110 GLU A O 1
ATOM 915 N N . ARG A 1 111 ? -13.720 4.396 10.679 1.00 95.81 111 ARG A N 1
ATOM 916 C CA . ARG A 1 111 ? -13.272 5.643 10.044 1.00 95.81 111 ARG A CA 1
ATOM 917 C C . ARG A 1 111 ? -13.091 6.739 11.090 1.00 95.81 111 ARG A C 1
ATOM 919 O O . ARG A 1 111 ? -13.948 6.917 11.958 1.00 95.81 111 ARG A O 1
ATOM 926 N N . ALA A 1 112 ? -11.994 7.481 10.999 1.00 94.06 112 ALA A N 1
ATOM 927 C CA . ALA A 1 112 ? -11.690 8.575 11.923 1.00 94.06 112 ALA A CA 1
ATOM 928 C C . ALA A 1 112 ? -11.940 9.964 11.313 1.00 94.06 112 ALA A C 1
ATOM 930 O O . ALA A 1 112 ? -12.142 10.929 12.050 1.00 94.06 112 ALA A O 1
ATOM 931 N N . ASP A 1 113 ? -11.993 10.055 9.987 1.00 89.69 113 ASP A N 1
ATOM 932 C CA . ASP A 1 113 ? -12.068 11.300 9.220 1.00 89.69 113 ASP A CA 1
ATOM 933 C C . ASP A 1 113 ? -13.496 11.858 9.034 1.00 89.69 113 ASP A C 1
ATOM 935 O O . ASP A 1 113 ? -13.671 12.997 8.591 1.00 89.69 113 ASP A O 1
ATOM 939 N N . LEU A 1 114 ? -14.527 11.077 9.383 1.00 88.25 114 LEU A N 1
ATOM 940 C CA . LEU A 1 114 ? -15.936 11.422 9.142 1.00 88.25 114 LEU A CA 1
ATOM 941 C C . LEU A 1 114 ? -16.373 12.703 9.862 1.00 88.25 114 LEU A C 1
ATOM 943 O O . LEU A 1 114 ? -17.097 13.518 9.290 1.00 88.25 114 LEU A O 1
ATOM 947 N N . GLU A 1 115 ? -15.940 12.874 11.111 1.00 82.44 115 GLU A N 1
ATOM 948 C CA . GLU A 1 115 ? -16.263 14.046 11.934 1.00 82.44 115 GLU A CA 1
ATOM 949 C C . GLU A 1 115 ? -15.222 15.158 11.773 1.00 82.44 115 GLU A C 1
ATOM 951 O O . GLU A 1 115 ? -15.550 16.343 11.837 1.00 82.44 115 GLU A O 1
ATOM 956 N N . ASN A 1 116 ? -13.964 14.781 11.533 1.00 86.94 116 ASN A N 1
ATOM 957 C CA . ASN A 1 116 ? -12.862 15.707 11.345 1.00 86.94 116 ASN A CA 1
ATOM 958 C C . ASN A 1 116 ? -11.910 15.188 10.266 1.00 86.94 116 ASN A C 1
ATOM 960 O O . ASN A 1 116 ? -11.062 14.337 10.519 1.00 86.94 116 ASN A O 1
ATOM 964 N N . ARG A 1 117 ? -11.991 15.799 9.083 1.00 87.75 117 ARG A N 1
ATOM 965 C CA . ARG A 1 117 ? -11.163 15.459 7.916 1.00 87.75 117 ARG A CA 1
ATOM 966 C C . ARG A 1 117 ? -9.670 15.766 8.078 1.00 87.75 117 ARG A C 1
ATOM 968 O O . ARG A 1 117 ? -8.906 15.555 7.145 1.00 87.75 117 ARG A O 1
ATOM 975 N N . SER A 1 118 ? -9.251 16.339 9.207 1.00 89.88 118 SER A N 1
ATOM 976 C CA . SER A 1 118 ? -7.835 16.479 9.562 1.00 89.88 118 SER A CA 1
ATOM 977 C C . SER A 1 118 ? -7.274 15.253 10.286 1.00 89.88 118 SER A C 1
ATOM 979 O O . SER A 1 118 ? -6.068 15.210 10.525 1.00 89.88 118 SER A O 1
ATOM 981 N N . PHE A 1 119 ? -8.113 14.282 10.663 1.00 90.19 119 PHE A N 1
ATOM 982 C CA . PHE A 1 119 ? -7.637 13.001 11.176 1.00 90.19 119 PHE A CA 1
ATOM 983 C C . PHE A 1 119 ? -7.236 12.049 10.048 1.00 90.19 119 PHE A C 1
ATOM 985 O O . PHE A 1 119 ? -7.711 12.213 8.925 1.00 90.19 119 PHE A O 1
ATOM 992 N N . PRO A 1 120 ? -6.375 11.058 10.352 1.00 93.44 120 PRO A N 1
ATOM 993 C CA . PRO A 1 120 ? -6.104 9.960 9.433 1.00 93.44 120 PRO A CA 1
ATOM 994 C C . PRO A 1 120 ? -7.384 9.221 9.032 1.00 93.44 120 PRO A C 1
ATOM 996 O O . PRO A 1 120 ? -8.381 9.293 9.751 1.00 93.44 120 PRO A O 1
ATOM 999 N N . ASP A 1 121 ? -7.337 8.476 7.930 1.00 93.44 121 ASP A N 1
ATOM 1000 C CA . ASP A 1 121 ? -8.513 7.798 7.364 1.00 93.44 121 ASP A CA 1
ATOM 1001 C C . ASP A 1 121 ? -9.256 6.926 8.403 1.00 93.44 121 ASP A C 1
ATOM 1003 O O . ASP A 1 121 ? -10.488 6.941 8.504 1.00 93.44 121 ASP A O 1
ATOM 1007 N N . CYS A 1 122 ? -8.514 6.169 9.220 1.00 96.62 122 CYS A N 1
ATOM 1008 C CA . CYS A 1 122 ? -9.064 5.157 10.123 1.00 96.62 122 CYS A CA 1
ATOM 1009 C C . CYS A 1 122 ? -8.433 5.183 11.529 1.00 96.62 122 CYS A C 1
ATOM 1011 O O . CYS A 1 122 ? -7.327 5.687 11.747 1.00 96.62 122 CYS A O 1
ATOM 1013 N N . LYS A 1 123 ? -9.129 4.583 12.502 1.00 96.38 123 LYS A N 1
ATOM 1014 C CA . LYS A 1 123 ? -8.659 4.375 13.881 1.00 96.38 123 LYS A CA 1
ATOM 1015 C C . LYS A 1 123 ? -9.010 2.983 14.402 1.00 96.38 123 LYS A C 1
ATOM 1017 O O . LYS A 1 123 ? -10.052 2.428 14.067 1.00 96.38 123 LYS A O 1
ATOM 1022 N N . ILE A 1 124 ? -8.148 2.457 15.266 1.00 96.81 124 ILE A N 1
ATOM 1023 C CA . ILE A 1 124 ? -8.334 1.197 15.995 1.00 96.81 124 ILE A CA 1
ATOM 1024 C C . ILE A 1 124 ? -8.695 1.535 17.440 1.00 96.81 124 ILE A C 1
ATOM 1026 O O . ILE A 1 124 ? -8.041 2.378 18.062 1.00 96.81 124 ILE A O 1
ATOM 1030 N N . LEU A 1 125 ? -9.714 0.877 17.984 1.00 96.44 125 LEU A N 1
ATOM 1031 C CA . LEU A 1 125 ? -10.200 1.087 19.344 1.00 96.44 125 LEU A CA 1
ATOM 1032 C C . LEU A 1 125 ? -9.765 -0.044 20.277 1.00 96.44 125 LEU A C 1
ATOM 1034 O O . LEU A 1 125 ? -9.729 -1.216 19.906 1.00 96.44 125 LEU A O 1
ATOM 1038 N N . LYS A 1 126 ? -9.479 0.316 21.525 1.00 92.44 126 LYS A N 1
ATOM 1039 C CA . LYS A 1 126 ? -9.323 -0.629 22.632 1.00 92.44 126 LYS A CA 1
ATOM 1040 C C . LYS A 1 126 ? -10.697 -1.136 23.099 1.00 92.44 126 LYS A C 1
ATOM 1042 O O . LYS A 1 126 ? -11.713 -0.510 22.790 1.00 92.44 126 LYS A O 1
ATOM 1047 N N . PRO A 1 127 ? -10.752 -2.210 23.910 1.00 90.25 127 PRO A N 1
ATOM 1048 C CA . PRO A 1 127 ? -12.012 -2.704 24.473 1.00 90.25 127 PRO A CA 1
ATOM 1049 C C . PRO A 1 127 ? -12.796 -1.666 25.291 1.00 90.25 127 PRO A C 1
ATOM 1051 O O . PRO A 1 127 ? -14.017 -1.748 25.369 1.00 90.25 127 PRO A O 1
ATOM 1054 N N . ASP A 1 128 ? -12.111 -0.681 25.882 1.00 92.38 128 ASP A N 1
ATOM 1055 C CA . ASP A 1 128 ? -12.723 0.421 26.638 1.00 92.38 128 ASP A CA 1
ATOM 1056 C C . ASP A 1 128 ? -13.267 1.562 25.752 1.00 92.38 128 ASP A C 1
ATOM 1058 O O . ASP A 1 128 ? -13.775 2.556 26.266 1.00 92.38 128 ASP A O 1
ATOM 1062 N N . GLY A 1 129 ? -13.158 1.438 24.424 1.00 91.12 129 GLY A N 1
ATOM 1063 C CA . GLY A 1 129 ? -13.592 2.441 23.452 1.00 91.12 129 GLY A CA 1
ATOM 1064 C C . GLY A 1 129 ? -12.595 3.579 23.214 1.00 91.12 129 GLY A C 1
ATOM 1065 O O . GLY A 1 129 ? -12.832 4.414 22.341 1.00 91.12 129 GLY A O 1
ATOM 1066 N N . SER A 1 130 ? -11.470 3.627 23.936 1.00 94.12 130 SER A N 1
ATOM 1067 C CA . SER A 1 130 ? -10.411 4.608 23.680 1.00 94.12 130 SER A CA 1
ATOM 1068 C C . SER A 1 130 ? -9.607 4.260 22.423 1.00 94.12 130 SER A C 1
ATOM 1070 O O . SER A 1 130 ? -9.498 3.098 22.026 1.00 94.12 130 SE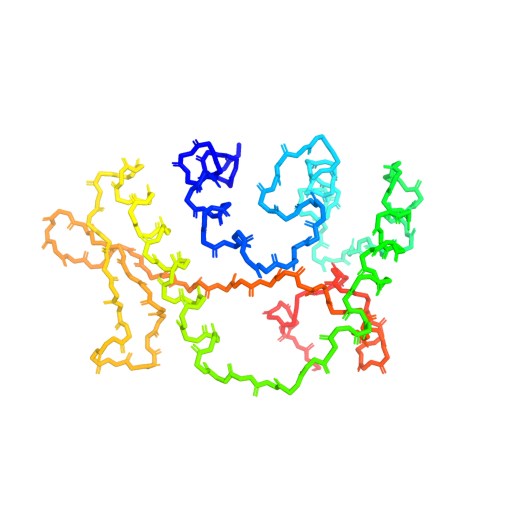R A O 1
ATOM 1072 N N . VAL A 1 131 ? -9.017 5.269 21.778 1.00 95.88 131 VAL A N 1
ATOM 1073 C CA . VAL A 1 131 ? -8.225 5.059 20.558 1.00 95.88 131 VAL A CA 1
ATOM 1074 C C . VAL A 1 131 ? -6.878 4.421 20.901 1.00 95.88 131 VAL A C 1
ATOM 1076 O O . VAL A 1 131 ? -6.119 4.938 21.722 1.00 95.88 131 VAL A O 1
ATOM 1079 N N . ALA A 1 132 ? -6.574 3.294 20.258 1.00 95.75 132 ALA A N 1
ATOM 1080 C CA . ALA A 1 132 ? -5.280 2.624 20.332 1.00 95.75 132 ALA A CA 1
ATOM 1081 C C . ALA A 1 132 ? -4.286 3.200 19.316 1.00 95.75 132 ALA A C 1
ATOM 1083 O O . ALA A 1 132 ? -3.129 3.438 19.654 1.00 95.75 132 ALA A O 1
ATOM 1084 N N . ALA A 1 133 ? -4.740 3.415 18.080 1.00 95.56 133 ALA A N 1
ATOM 1085 C CA . ALA A 1 133 ? -3.919 3.914 16.985 1.00 95.56 133 ALA A CA 1
ATOM 1086 C C . ALA A 1 133 ? -4.782 4.572 15.902 1.00 95.56 133 ALA A C 1
ATOM 1088 O O . ALA A 1 133 ? -5.954 4.232 15.742 1.00 95.56 133 ALA A O 1
ATOM 1089 N N . TYR A 1 134 ? -4.163 5.464 15.133 1.00 95.12 134 TYR A N 1
ATOM 1090 C CA . TYR A 1 134 ? -4.691 5.975 13.871 1.00 95.12 134 TYR A CA 1
ATOM 1091 C C . TYR A 1 134 ? -3.844 5.440 12.718 1.00 95.12 134 TYR A C 1
ATOM 1093 O O . TYR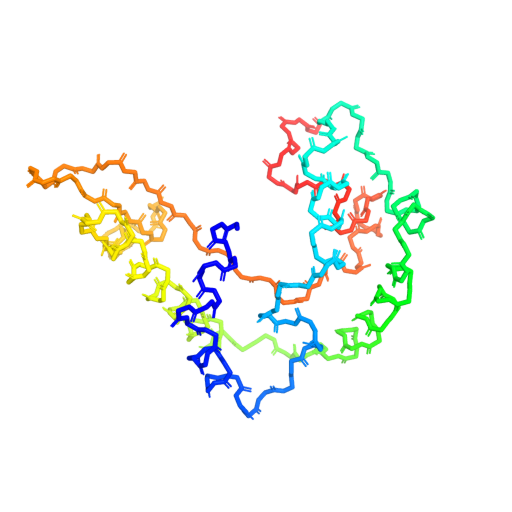 A 1 134 ? -2.639 5.238 12.891 1.00 95.12 134 TYR A O 1
ATOM 1101 N N . PHE A 1 135 ? -4.446 5.245 11.548 1.00 94.12 135 PHE A N 1
ATOM 1102 C CA . PHE A 1 135 ? -3.711 4.881 10.342 1.00 94.12 135 PHE A CA 1
ATOM 1103 C C . PHE A 1 135 ? -4.316 5.518 9.092 1.00 94.12 135 PHE A C 1
ATOM 1105 O O . PHE A 1 135 ? -5.515 5.774 9.020 1.00 94.12 135 PHE A O 1
ATOM 1112 N N . GLU A 1 136 ? -3.440 5.758 8.121 1.00 93.75 136 GLU A N 1
ATOM 1113 C CA . GLU A 1 136 ? -3.755 6.320 6.812 1.00 93.75 136 GLU A CA 1
ATOM 1114 C C . GLU A 1 136 ? -3.614 5.226 5.752 1.00 93.75 136 GLU A C 1
ATOM 1116 O O . GLU A 1 136 ? -2.622 4.488 5.738 1.00 93.75 136 GLU A O 1
ATOM 1121 N N . VAL A 1 137 ? -4.574 5.140 4.839 1.00 92.06 137 VAL A N 1
ATOM 1122 C CA . VAL A 1 137 ? -4.573 4.193 3.730 1.00 92.06 137 VAL A CA 1
ATOM 1123 C C . VAL A 1 137 ? -4.167 4.920 2.455 1.00 92.06 137 VAL A C 1
ATOM 1125 O O . VAL A 1 137 ? -4.820 5.848 1.979 1.00 92.06 137 VAL A O 1
ATOM 1128 N N . LYS A 1 138 ? -3.064 4.471 1.851 1.00 89.44 138 LYS A N 1
ATOM 1129 C CA . LYS A 1 138 ? -2.614 4.947 0.540 1.00 89.44 138 LYS A CA 1
ATOM 1130 C C . LYS A 1 138 ? -2.413 3.771 -0.397 1.00 89.44 138 LYS A C 1
ATOM 1132 O O . LYS A 1 138 ? -1.678 2.837 -0.088 1.00 89.44 138 LYS A O 1
ATOM 1137 N N . PHE A 1 139 ? -3.045 3.845 -1.564 1.00 88.31 139 PHE A N 1
ATOM 1138 C CA . PHE A 1 139 ? -2.877 2.871 -2.631 1.00 88.31 139 PHE A CA 1
ATOM 1139 C C . PHE A 1 139 ? -2.232 3.525 -3.854 1.00 88.31 139 PHE A C 1
ATOM 1141 O O . PHE A 1 139 ? -2.718 4.526 -4.382 1.00 88.31 139 PHE A O 1
ATOM 1148 N N . HIS A 1 140 ? -1.148 2.918 -4.333 1.00 84.25 140 HIS A N 1
ATOM 1149 C CA . HIS A 1 140 ? -0.460 3.324 -5.552 1.00 84.25 140 HIS A CA 1
ATOM 1150 C C . HIS A 1 140 ? -0.176 2.093 -6.413 1.00 84.25 140 HIS A C 1
ATOM 1152 O O . HIS A 1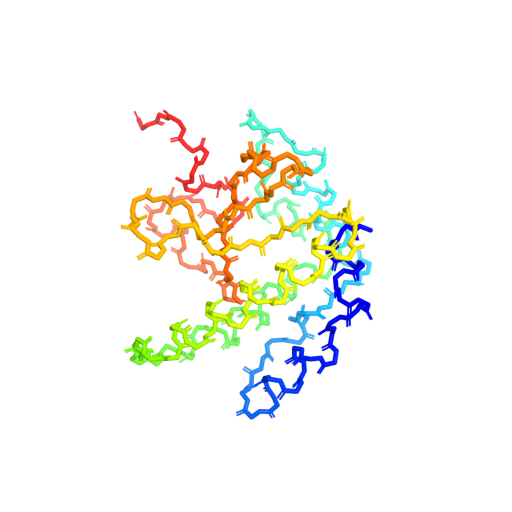 140 ? 0.742 1.330 -6.129 1.00 84.25 140 HIS A O 1
ATOM 1158 N N . GLY A 1 141 ? -0.956 1.905 -7.481 1.00 80.94 141 GLY A N 1
ATOM 1159 C CA . GLY A 1 141 ? -0.679 0.866 -8.481 1.00 80.94 141 GLY A CA 1
ATOM 1160 C C . GLY A 1 141 ? 0.454 1.250 -9.440 1.00 80.94 141 GLY A C 1
ATOM 1161 O O . GLY A 1 141 ? 1.254 0.406 -9.833 1.00 80.94 141 GLY A O 1
ATOM 1162 N N . ALA A 1 142 ? 0.554 2.538 -9.785 1.00 80.88 142 ALA A N 1
ATOM 1163 C CA . ALA A 1 142 ? 1.560 3.058 -10.705 1.00 80.88 142 ALA A CA 1
ATOM 1164 C C . ALA A 1 142 ? 2.769 3.629 -9.944 1.00 80.88 142 ALA A C 1
ATOM 1166 O O . ALA A 1 142 ? 2.579 4.487 -9.075 1.00 80.88 142 ALA A O 1
ATOM 1167 N N . PRO A 1 143 ? 4.014 3.247 -10.284 1.00 76.00 143 PRO A N 1
ATOM 1168 C CA . PRO A 1 143 ? 5.189 3.875 -9.696 1.00 76.00 143 PRO A CA 1
ATOM 1169 C C . PRO A 1 143 ? 5.351 5.317 -10.188 1.00 76.00 143 PRO A C 1
ATOM 1171 O O . PRO A 1 143 ? 4.894 5.698 -11.271 1.00 76.00 143 PRO A O 1
ATOM 1174 N N . PHE A 1 144 ? 6.096 6.124 -9.435 1.00 75.94 144 PHE A N 1
ATOM 1175 C CA . PHE A 1 144 ? 6.470 7.479 -9.839 1.00 75.94 144 PHE A CA 1
ATOM 1176 C C . PHE A 1 144 ? 7.556 7.461 -10.933 1.00 75.94 144 PHE A C 1
ATOM 1178 O O . PHE A 1 144 ? 8.686 7.889 -10.714 1.00 75.94 144 PHE A O 1
ATOM 1185 N N . VAL A 1 145 ? 7.232 6.966 -12.134 1.00 71.88 145 VAL A N 1
ATOM 1186 C CA . VAL A 1 145 ? 8.205 6.721 -13.223 1.00 71.88 145 VAL A CA 1
ATOM 1187 C C . VAL A 1 145 ? 8.996 7.976 -13.616 1.00 71.88 145 VAL A C 1
ATOM 1189 O O . VAL A 1 145 ? 10.143 7.883 -14.038 1.00 71.88 145 VAL A O 1
ATOM 1192 N N . ARG A 1 146 ? 8.404 9.166 -13.449 1.00 72.12 146 ARG A N 1
ATOM 1193 C CA . ARG A 1 146 ? 9.051 10.456 -13.740 1.00 72.12 146 ARG A CA 1
ATOM 1194 C C . ARG A 1 146 ? 9.626 11.165 -12.512 1.00 72.12 146 ARG A C 1
ATOM 1196 O O . ARG A 1 146 ? 10.078 12.292 -12.676 1.00 72.12 146 ARG A O 1
ATOM 1203 N N . ALA A 1 147 ? 9.617 10.551 -11.322 1.00 74.44 147 ALA A N 1
ATOM 1204 C CA . ALA A 1 147 ? 10.138 11.167 -10.094 1.00 74.44 147 ALA A CA 1
ATOM 1205 C C . ALA A 1 147 ? 11.538 11.748 -10.308 1.00 74.44 147 ALA A C 1
ATOM 1207 O O . ALA A 1 147 ? 11.754 12.918 -10.014 1.00 74.44 147 ALA A O 1
ATOM 1208 N N . TYR A 1 148 ? 12.418 10.985 -10.963 1.00 75.00 148 TYR A N 1
ATOM 1209 C CA . TYR A 1 148 ? 13.801 11.379 -11.221 1.00 75.00 148 TYR A CA 1
ATOM 1210 C C . TYR A 1 148 ? 13.928 12.746 -11.907 1.00 75.00 148 TYR A C 1
ATOM 1212 O O . TYR A 1 148 ? 14.782 13.543 -11.537 1.00 75.00 148 TYR A O 1
ATOM 1220 N N . ASN A 1 149 ? 13.032 13.070 -12.842 1.00 75.06 149 ASN A N 1
ATOM 1221 C CA . ASN A 1 149 ? 13.074 14.344 -13.565 1.00 75.06 149 ASN A CA 1
ATOM 1222 C C . ASN A 1 149 ? 12.758 15.556 -12.674 1.00 75.06 149 ASN A C 1
ATOM 1224 O O . ASN A 1 149 ? 13.074 16.679 -13.051 1.00 75.06 149 ASN A O 1
ATOM 1228 N N . PHE A 1 150 ? 12.106 15.339 -11.531 1.00 70.81 150 PHE A N 1
ATOM 1229 C CA . PHE A 1 150 ? 11.690 16.393 -10.604 1.00 70.81 150 PHE A CA 1
ATOM 1230 C C . PHE A 1 150 ? 12.484 16.383 -9.296 1.00 70.81 150 PHE A C 1
ATOM 1232 O O . PHE A 1 150 ? 12.639 17.430 -8.674 1.00 70.81 150 PHE A O 1
ATOM 1239 N N . THR A 1 151 ? 12.964 15.217 -8.865 1.00 72.50 151 THR A N 1
ATOM 1240 C CA . THR A 1 151 ? 13.602 15.023 -7.554 1.00 72.50 151 THR A CA 1
ATOM 1241 C C . THR A 1 151 ? 15.059 14.580 -7.649 1.00 72.50 151 THR A C 1
ATOM 1243 O O . THR A 1 151 ? 15.739 14.537 -6.630 1.00 72.50 151 THR A O 1
ATOM 1246 N N . GLY A 1 152 ? 15.543 14.203 -8.838 1.00 72.38 152 GLY A N 1
ATOM 1247 C CA . GLY A 1 152 ? 16.842 13.544 -9.008 1.00 72.38 152 GLY A CA 1
ATOM 1248 C C . GLY A 1 152 ? 16.897 12.120 -8.439 1.00 72.38 152 GLY A C 1
ATOM 1249 O O . GLY A 1 152 ? 17.973 11.534 -8.401 1.00 72.38 152 GLY A O 1
ATOM 1250 N N . ARG A 1 153 ? 15.759 11.562 -7.999 1.00 72.69 153 ARG A N 1
ATOM 1251 C CA . ARG A 1 153 ? 15.640 10.237 -7.372 1.00 72.69 153 ARG A CA 1
ATOM 1252 C C . ARG A 1 153 ? 14.579 9.385 -8.066 1.00 72.69 153 ARG A C 1
ATOM 1254 O O . ARG A 1 153 ? 13.518 9.882 -8.446 1.00 72.69 153 ARG A O 1
ATOM 1261 N N . TYR A 1 154 ? 14.835 8.092 -8.229 1.00 77.12 154 TYR A N 1
ATOM 1262 C CA . TYR A 1 154 ? 13.852 7.142 -8.757 1.00 77.12 154 TYR A CA 1
ATOM 1263 C C . TYR A 1 154 ? 12.736 6.836 -7.741 1.00 77.12 154 TYR A C 1
ATOM 1265 O O . TYR A 1 154 ? 12.841 7.156 -6.562 1.00 77.12 154 TYR A O 1
ATOM 1273 N N . CYS A 1 155 ? 11.654 6.200 -8.210 1.00 68.12 155 CYS A N 1
ATOM 1274 C CA . CYS A 1 155 ? 10.378 5.968 -7.504 1.00 68.12 155 CYS A CA 1
ATOM 1275 C C . CYS A 1 155 ? 10.442 5.268 -6.129 1.00 68.12 155 CYS A C 1
ATOM 1277 O O . CYS A 1 155 ? 9.411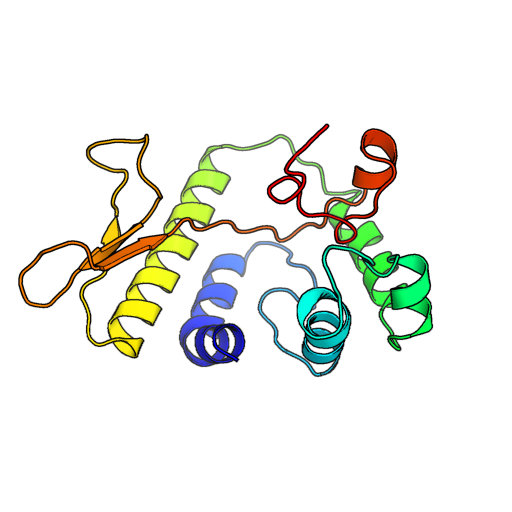 5.193 -5.467 1.00 68.12 155 CYS A O 1
ATOM 1279 N N . TYR A 1 156 ? 11.619 4.806 -5.702 1.00 68.06 156 TYR A N 1
ATOM 1280 C CA . TYR A 1 156 ? 11.865 4.118 -4.430 1.00 68.06 156 TYR A CA 1
ATOM 1281 C C . TYR A 1 156 ? 13.183 4.542 -3.755 1.00 68.06 156 TYR A C 1
ATOM 1283 O O . TYR A 1 156 ? 13.546 4.002 -2.720 1.00 68.06 156 TYR A O 1
ATOM 1291 N N . GLU A 1 157 ? 13.897 5.524 -4.318 1.00 70.50 157 GLU A N 1
ATOM 1292 C CA . GLU A 1 157 ? 15.150 6.071 -3.759 1.00 70.50 157 GLU A CA 1
ATOM 1293 C C . GLU A 1 157 ? 14.906 7.160 -2.702 1.00 70.50 157 GLU A C 1
ATOM 1295 O O . GLU A 1 157 ? 15.824 7.830 -2.237 1.00 70.50 157 GLU A O 1
ATOM 1300 N N . GLY A 1 158 ? 13.651 7.368 -2.327 1.00 56.91 158 GLY A N 1
ATOM 1301 C CA . GLY A 1 158 ? 13.254 8.259 -1.257 1.00 56.91 158 GLY A CA 1
ATOM 1302 C C . GLY A 1 158 ? 11.755 8.158 -1.050 1.00 56.91 158 GLY A C 1
ATOM 1303 O O . GLY A 1 158 ? 10.996 7.994 -2.006 1.00 56.91 158 GLY A O 1
ATOM 1304 N N . SER A 1 159 ? 11.321 8.266 0.200 1.00 52.56 159 SER A N 1
ATOM 1305 C CA . SER A 1 159 ? 9.932 8.611 0.460 1.00 52.56 159 SER A CA 1
ATOM 1306 C C . SER A 1 159 ? 9.820 10.128 0.463 1.00 52.56 159 SER A C 1
ATOM 1308 O O . SER A 1 159 ? 10.530 10.789 1.219 1.00 52.56 159 SER A O 1
ATOM 1310 N N . ALA A 1 160 ? 8.882 10.681 -0.307 1.00 47.28 160 ALA A N 1
ATOM 1311 C CA . ALA A 1 160 ? 8.547 12.104 -0.225 1.00 47.28 160 ALA A CA 1
ATOM 1312 C C . ALA A 1 160 ? 8.108 12.527 1.196 1.00 47.28 160 ALA A C 1
ATOM 1314 O O . ALA A 1 160 ? 8.118 13.713 1.508 1.00 47.28 160 ALA A O 1
ATOM 1315 N N . THR A 1 161 ? 7.744 11.568 2.062 1.00 43.97 161 THR A N 1
ATOM 1316 C CA . THR A 1 161 ? 7.409 11.792 3.478 1.00 43.97 161 THR A CA 1
ATOM 1317 C C . THR A 1 161 ? 8.572 11.570 4.454 1.00 43.97 161 THR A C 1
ATOM 1319 O O . THR A 1 161 ? 8.430 11.913 5.624 1.00 43.97 161 THR A O 1
ATOM 1322 N N . LEU A 1 162 ? 9.715 11.019 4.017 1.00 42.62 162 LEU A N 1
ATOM 1323 C CA . LEU A 1 162 ? 10.899 10.789 4.869 1.00 42.62 162 LEU A CA 1
ATOM 1324 C C . LEU A 1 162 ? 12.020 11.816 4.646 1.00 42.62 162 LEU A C 1
ATOM 1326 O O . LEU A 1 162 ? 13.001 11.813 5.389 1.00 42.62 162 LEU A O 1
ATOM 1330 N N . ASP A 1 163 ? 11.874 12.722 3.676 1.00 49.25 163 ASP A N 1
ATOM 1331 C CA . ASP A 1 163 ? 12.779 13.859 3.495 1.00 49.25 163 ASP A CA 1
ATOM 1332 C C . ASP A 1 163 ? 12.534 14.898 4.605 1.00 49.25 163 ASP A C 1
ATOM 1334 O O . ASP A 1 163 ? 11.829 15.890 4.430 1.00 49.25 163 ASP A O 1
ATOM 1338 N N . GLN A 1 164 ? 13.099 14.655 5.792 1.00 44.38 164 GLN A N 1
ATOM 1339 C CA . GLN A 1 164 ? 12.892 15.510 6.967 1.00 44.38 164 GLN A CA 1
ATOM 1340 C C . GLN A 1 164 ? 13.536 16.901 6.864 1.00 44.38 164 GLN A C 1
ATOM 1342 O O . GLN A 1 164 ? 13.260 17.744 7.717 1.00 44.38 164 GLN A O 1
ATOM 1347 N N . LYS A 1 165 ? 14.366 17.182 5.851 1.00 50.34 165 LYS A N 1
ATOM 1348 C CA . LYS A 1 165 ? 14.936 18.515 5.593 1.00 50.34 165 LYS A CA 1
ATOM 1349 C C . LYS A 1 165 ? 15.199 18.698 4.096 1.00 50.34 165 LYS A C 1
ATOM 1351 O O . LYS A 1 165 ? 15.873 17.865 3.496 1.00 50.34 165 LYS A O 1
ATOM 1356 N N . LYS A 1 166 ? 14.676 19.783 3.520 1.00 43.12 166 LYS A N 1
ATOM 1357 C CA . LYS A 1 166 ? 15.231 20.388 2.301 1.00 43.12 166 LYS A CA 1
ATOM 1358 C C . LYS A 1 166 ? 16.366 21.326 2.680 1.00 43.12 166 LYS A C 1
ATOM 1360 O O . LYS A 1 166 ? 16.236 21.969 3.746 1.00 43.12 166 LYS A O 1
#

Secondary structure (DSSP, 8-state):
-HHHHHHHHHHHHHHHHHTTS---TTTT---HHHHHHHIIIIIS-BTTBPPPHHHHHHHSTTHHHHHHHHHHHHTTT-PPP-HHHHHHHHHHHHHHHHHHHHHHHTS-EEESTTT-TTS-SEEEE-TTS-EEEEE-----SS--TTHHHHHSS-TTS--TTT----

Sequence (166 aa):
MLYEELLDNYGEHFKSFFKNVPIFQNQFTWEPLNQQCYDCMYTNNSCSEIAPVKDLKERIPGLKELCRQCADFYIPARNKSIPKYDIILGKQHEEVLMDFLEKKLGAKTERADLENRSFPDCKILKPDGSVAAYFEVKFHGAPFVRAYNFTGRYCYEGSATLDQKK

pLDDT: mean 85.71, std 12.62, range [42.62, 97.31]

Foldseek 3Di:
DLLQVLLVVCVVVVCVVCVPPDADPCPSHDDPLNVLCCCLQPVVADPVHGDAPVVVPVVRPPSVVSLVSLCVVPVVPDDDDDVVVVVVVQVVQQVSVQVSCCVVVVWHKDADPPVPVVFAGIFTADPVRDTPDGDHDDDDRHFPCCCCVVPVGGRRSDDPVPCPDD